Protein AF-A0A9D6FDN4-F1 (afdb_monomer)

Secondary structure (DSSP, 8-state):
-------HHHHHHHHHHHHTTTB------STTPPPPPP-B-S-HHHHHHHHHHHH-HHHHTTTS-TTSTT--SS---------TTSS--

Solvent-accessible surface area (backbone atoms only — not comparable to full-atom values): 5744 Å² total; per-residue (Å²): 136,79,92,68,93,75,54,70,70,54,52,52,29,56,54,38,14,43,75,48,45,10,23,57,45,77,89,77,90,55,90,89,64,77,83,74,87,72,46,82,77,39,60,45,67,59,20,47,51,54,43,52,64,36,34,43,68,73,82,37,45,91,84,45,55,86,95,35,97,87,60,65,102,58,94,54,63,60,84,87,64,69,46,88,87,68,80,45,111

Foldseek 3Di:
DPPDDDDPQVVCQVVVCLVVLQWGDHDDPDPPPDDDDIDRRDHSVVSVVLQVVQQDPVVCPVPANPPGPPDDPDGDRDDDDADVPRPDD

Radius of gyration: 15.42 Å; Cα contacts (8 Å, |Δi|>4): 77; chains: 1; bounding box: 34×32×39 Å

Sequence (89 aa):
IGGLYVTLADLVRAYGILANDGRSFQLQWFPGQRPAHHTQLIQSDIARQITLFLSDPMARLPSFSRMGSLEYPFPVAVKTGTSKGYRDA

Structure (mmCIF, N/CA/C/O backbone):
data_AF-A0A9D6FDN4-F1
#
_entry.id   AF-A0A9D6FDN4-F1
#
loop_
_atom_site.group_PDB
_atom_site.id
_atom_site.type_symbol
_atom_site.label_atom_id
_atom_site.label_alt_id
_atom_site.label_comp_id
_atom_site.label_asym_id
_atom_site.label_entity_id
_atom_site.label_seq_id
_atom_site.pdbx_PDB_ins_code
_atom_site.Cartn_x
_atom_site.Cartn_y
_atom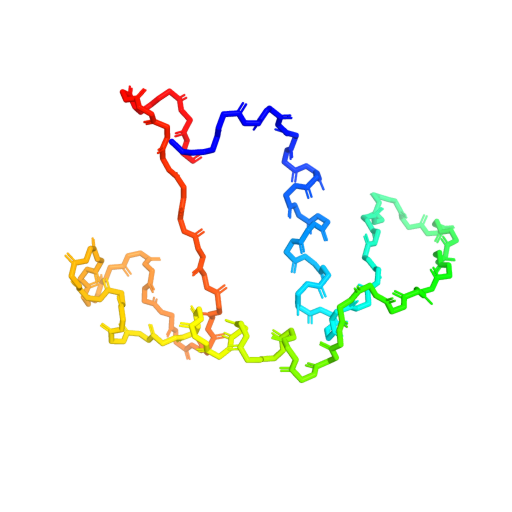_site.Cartn_z
_atom_site.occupancy
_atom_site.B_iso_or_equiv
_atom_site.auth_seq_id
_atom_site.auth_comp_id
_atom_site.auth_asym_id
_atom_site.auth_atom_id
_atom_site.pdbx_PDB_model_num
ATOM 1 N N . ILE A 1 1 ? 5.034 11.535 -11.583 1.00 69.44 1 ILE A N 1
ATOM 2 C CA . ILE A 1 1 ? 3.703 11.027 -11.174 1.00 69.44 1 ILE A CA 1
ATOM 3 C C . ILE A 1 1 ? 3.785 10.673 -9.691 1.00 69.44 1 ILE A C 1
ATOM 5 O O . ILE A 1 1 ? 4.791 10.098 -9.309 1.00 69.44 1 ILE A O 1
ATOM 9 N N . GLY A 1 2 ? 2.856 11.134 -8.849 1.00 83.00 2 GLY A N 1
ATOM 10 C CA . GLY A 1 2 ? 3.010 11.103 -7.379 1.00 83.00 2 GLY A CA 1
ATOM 11 C C . GLY A 1 2 ? 3.420 12.441 -6.741 1.00 83.00 2 GLY A C 1
ATOM 12 O O . GLY A 1 2 ? 4.049 12.448 -5.696 1.00 83.00 2 GLY A O 1
ATOM 13 N N . GLY A 1 3 ? 3.087 13.580 -7.363 1.00 88.25 3 GLY A N 1
ATOM 14 C CA . GLY A 1 3 ? 3.373 14.926 -6.833 1.00 88.25 3 GLY A CA 1
ATOM 15 C C . GLY A 1 3 ? 2.459 15.362 -5.681 1.00 88.25 3 GLY A C 1
ATOM 16 O O . GLY A 1 3 ? 2.181 16.549 -5.554 1.00 88.25 3 GLY A O 1
ATOM 17 N N . LEU A 1 4 ? 1.949 14.407 -4.902 1.00 91.81 4 LEU A N 1
ATOM 18 C CA . LEU A 1 4 ? 1.124 14.657 -3.728 1.00 91.81 4 LEU A CA 1
ATOM 19 C C . LEU A 1 4 ? 1.966 14.375 -2.487 1.00 91.81 4 LEU A C 1
ATOM 21 O O . LEU A 1 4 ? 2.447 13.257 -2.306 1.00 91.81 4 LEU A O 1
ATOM 25 N N . TYR A 1 5 ? 2.124 15.383 -1.637 1.00 93.19 5 TYR A N 1
ATOM 26 C CA . TYR A 1 5 ? 2.787 15.226 -0.350 1.00 93.19 5 TYR A CA 1
ATOM 27 C C . TYR A 1 5 ? 1.818 14.591 0.642 1.00 93.19 5 TYR A C 1
ATOM 29 O O . TYR A 1 5 ? 0.737 15.122 0.889 1.00 93.19 5 TYR A O 1
ATOM 37 N N . VAL A 1 6 ? 2.211 13.449 1.195 1.00 95.69 6 VAL A N 1
ATOM 38 C CA . VAL A 1 6 ? 1.437 12.684 2.174 1.00 95.69 6 VAL A CA 1
ATOM 39 C C . VAL A 1 6 ? 2.361 12.201 3.278 1.00 95.69 6 VAL A C 1
ATOM 41 O O . VAL A 1 6 ? 3.557 12.006 3.059 1.00 95.69 6 VAL A O 1
ATOM 44 N N . THR A 1 7 ? 1.815 11.998 4.471 1.00 96.38 7 THR A N 1
ATOM 45 C CA . THR A 1 7 ? 2.575 11.383 5.559 1.00 96.38 7 THR A CA 1
ATOM 46 C C . THR A 1 7 ? 2.570 9.860 5.423 1.00 96.38 7 THR A C 1
ATOM 48 O O . THR A 1 7 ? 1.706 9.276 4.764 1.00 96.38 7 THR A O 1
ATOM 51 N N . LEU A 1 8 ? 3.486 9.181 6.120 1.00 95.50 8 LEU A N 1
ATOM 52 C CA . LEU A 1 8 ? 3.442 7.719 6.227 1.00 95.50 8 LEU A CA 1
ATOM 53 C C . LEU A 1 8 ? 2.114 7.237 6.835 1.00 95.50 8 LEU A C 1
ATOM 55 O O . LEU A 1 8 ? 1.574 6.222 6.408 1.00 9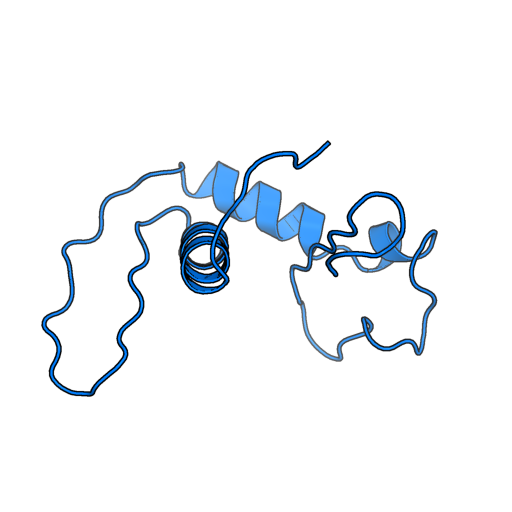5.50 8 LEU A O 1
ATOM 59 N N . ALA A 1 9 ? 1.549 7.983 7.790 1.00 96.56 9 ALA A N 1
ATOM 60 C CA . ALA A 1 9 ? 0.263 7.644 8.391 1.00 96.56 9 ALA A CA 1
ATOM 61 C C . ALA A 1 9 ? -0.883 7.673 7.364 1.00 96.56 9 ALA A C 1
ATOM 63 O O . ALA A 1 9 ? -1.793 6.849 7.443 1.00 96.56 9 ALA A O 1
ATOM 64 N N . ASP A 1 10 ? -0.833 8.578 6.386 1.00 96.12 10 ASP A N 1
ATOM 65 C CA . ASP A 1 10 ? -1.826 8.642 5.309 1.00 96.12 10 ASP A CA 1
ATOM 66 C C . ASP A 1 10 ? -1.686 7.459 4.353 1.00 96.12 10 ASP A C 1
ATOM 68 O O . ASP A 1 10 ? -2.689 6.837 4.003 1.00 96.12 10 ASP A O 1
ATOM 72 N N . LEU A 1 11 ? -0.450 7.086 4.001 1.00 96.69 11 LEU A N 1
ATOM 73 C CA . LEU A 1 11 ? -0.186 5.889 3.201 1.00 96.69 11 LEU A CA 1
ATOM 74 C C . LEU A 1 11 ? -0.684 4.630 3.911 1.00 96.69 11 LEU A C 1
ATOM 76 O O . LEU A 1 11 ? -1.427 3.851 3.320 1.00 96.69 11 LEU A O 1
ATOM 80 N N . VAL A 1 12 ? -0.345 4.446 5.188 1.00 96.56 12 VAL A N 1
ATOM 81 C CA . VAL A 1 12 ? -0.790 3.273 5.953 1.00 96.56 12 VAL A CA 1
ATOM 82 C C . VAL A 1 12 ? -2.315 3.218 6.039 1.00 96.56 12 VAL A C 1
ATOM 84 O O . VAL A 1 12 ? -2.888 2.144 5.879 1.00 96.56 12 VAL A O 1
ATOM 87 N N . ARG A 1 13 ? -2.999 4.357 6.213 1.00 95.94 13 ARG A N 1
ATOM 88 C CA . ARG A 1 13 ? -4.468 4.391 6.157 1.00 95.94 13 ARG A CA 1
ATOM 89 C C . ARG A 1 13 ? -5.004 4.000 4.783 1.00 95.94 13 ARG A C 1
ATOM 91 O O . ARG A 1 13 ? -5.915 3.180 4.712 1.00 95.94 13 ARG A O 1
ATOM 98 N N . ALA A 1 14 ? -4.434 4.538 3.708 1.00 96.25 14 ALA A N 1
ATOM 99 C CA . ALA A 1 14 ? -4.862 4.241 2.344 1.00 96.25 14 ALA A CA 1
ATOM 100 C C . ALA A 1 14 ? -4.694 2.752 1.990 1.00 96.25 14 ALA A C 1
ATOM 102 O O . ALA A 1 14 ? -5.640 2.117 1.525 1.00 96.25 14 ALA A O 1
ATOM 103 N N . TYR A 1 15 ? -3.526 2.166 2.265 1.00 97.31 15 TYR A N 1
ATOM 104 C CA . TYR A 1 15 ? -3.300 0.733 2.048 1.00 97.31 15 TYR A CA 1
ATOM 105 C C . TYR A 1 15 ? -4.102 -0.135 3.026 1.00 97.31 15 TYR A C 1
ATOM 107 O O . TYR A 1 15 ? -4.575 -1.203 2.641 1.00 97.31 15 TYR A O 1
ATOM 115 N N . GLY A 1 16 ? -4.335 0.339 4.253 1.00 96.81 16 GLY A N 1
ATOM 116 C CA . GLY A 1 16 ?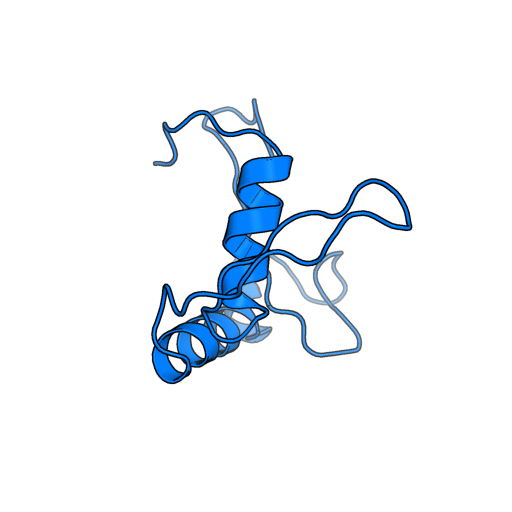 -5.212 -0.312 5.223 1.00 96.81 16 GLY A CA 1
ATOM 117 C C . GLY A 1 16 ? -6.659 -0.421 4.739 1.00 96.81 16 GLY A C 1
ATOM 118 O O . GLY A 1 16 ? -7.300 -1.437 4.982 1.00 96.81 16 GLY A O 1
ATOM 119 N N . ILE A 1 17 ? -7.160 0.570 3.991 1.00 97.38 17 ILE A N 1
ATOM 120 C CA . ILE A 1 17 ? -8.484 0.495 3.351 1.00 97.38 17 ILE A CA 1
ATOM 121 C C . ILE A 1 17 ? -8.526 -0.645 2.329 1.00 97.38 17 ILE A C 1
ATOM 123 O O . ILE A 1 17 ? -9.467 -1.435 2.338 1.00 97.38 17 ILE A O 1
ATOM 127 N N . LEU A 1 18 ? -7.506 -0.763 1.472 1.00 98.06 18 LEU A N 1
ATOM 128 C CA . LEU A 1 18 ? -7.430 -1.843 0.480 1.00 98.06 18 LEU A CA 1
ATOM 129 C C . LEU A 1 18 ? -7.359 -3.221 1.148 1.00 98.06 18 LEU A C 1
ATOM 131 O O . LEU A 1 18 ? -8.090 -4.126 0.755 1.00 98.06 18 LEU A O 1
ATOM 135 N N . ALA A 1 19 ? -6.537 -3.353 2.191 1.00 96.94 19 ALA A N 1
ATOM 136 C CA . ALA A 1 19 ? -6.396 -4.589 2.956 1.00 96.94 19 ALA A CA 1
ATOM 137 C C . ALA A 1 19 ? -7.661 -4.961 3.754 1.00 96.94 19 ALA A C 1
ATOM 139 O O . ALA A 1 19 ? -7.863 -6.130 4.070 1.00 96.94 19 ALA A O 1
ATOM 140 N N . ASN A 1 20 ? -8.520 -3.987 4.069 1.00 96.50 20 ASN A N 1
ATOM 141 C CA . ASN A 1 20 ? -9.750 -4.166 4.843 1.00 96.50 20 ASN A CA 1
ATOM 142 C C . ASN A 1 20 ? -11.005 -4.219 3.950 1.00 96.50 20 ASN A C 1
ATOM 144 O O . ASN A 1 20 ? -12.038 -3.635 4.285 1.00 96.50 20 ASN A O 1
ATOM 148 N N . ASP A 1 21 ? -10.916 -4.866 2.782 1.00 97.69 21 ASP A N 1
ATOM 149 C CA . ASP A 1 21 ? -12.021 -5.009 1.817 1.00 97.69 21 ASP A CA 1
ATOM 150 C C . ASP A 1 21 ? -12.682 -3.672 1.420 1.00 97.69 21 ASP A C 1
ATOM 152 O O . ASP A 1 21 ? -13.892 -3.589 1.187 1.00 97.69 21 ASP A O 1
ATOM 156 N N . GLY A 1 22 ? -11.894 -2.595 1.365 1.00 97.88 22 GLY A N 1
ATOM 157 C CA . GLY A 1 22 ? -12.364 -1.260 1.002 1.00 97.88 22 GLY A CA 1
ATOM 158 C C . GLY A 1 22 ? -13.076 -0.499 2.124 1.00 97.88 22 GLY A C 1
ATOM 159 O O . GLY A 1 22 ? -13.629 0.577 1.875 1.00 97.88 22 GLY A O 1
ATOM 160 N N . ARG A 1 23 ? -13.075 -1.013 3.359 1.00 97.44 23 ARG A N 1
ATOM 161 C CA . ARG A 1 23 ? -13.620 -0.322 4.538 1.00 97.44 23 ARG A CA 1
ATOM 162 C C . ARG A 1 23 ? -12.628 0.691 5.089 1.00 97.44 23 ARG A C 1
ATOM 164 O O . ARG A 1 23 ? -11.421 0.466 5.064 1.00 97.44 23 ARG A O 1
ATOM 171 N N . SER A 1 24 ? -13.140 1.782 5.654 1.00 95.31 24 SER A N 1
ATOM 172 C CA . SER A 1 24 ? -12.322 2.785 6.328 1.00 95.31 24 SER A CA 1
ATOM 173 C C . SER A 1 24 ? -11.407 2.133 7.370 1.00 95.31 24 SER A C 1
ATOM 175 O O . SER A 1 24 ? -11.807 1.237 8.126 1.00 95.31 24 SER A O 1
ATOM 177 N N . PHE A 1 25 ? -10.156 2.586 7.377 1.00 92.75 25 PHE A N 1
ATOM 178 C CA . PHE A 1 25 ? -9.116 2.116 8.276 1.00 92.75 25 PHE A CA 1
ATOM 179 C C . PHE A 1 25 ? -8.545 3.302 9.046 1.00 92.75 25 PHE A C 1
ATOM 181 O O . PHE A 1 25 ? -8.148 4.313 8.461 1.00 92.75 25 PHE A O 1
ATOM 188 N N . GLN A 1 26 ? -8.483 3.164 10.367 1.00 90.81 26 GLN A N 1
ATOM 189 C CA . GLN A 1 26 ? -7.889 4.158 11.246 1.00 90.81 26 GLN A CA 1
ATOM 190 C C . GLN A 1 26 ? -6.780 3.521 12.075 1.00 90.81 26 GLN A C 1
ATOM 192 O O . GLN A 1 26 ? -6.976 2.497 12.721 1.00 90.81 26 GLN A O 1
ATOM 197 N N . LEU A 1 27 ? -5.625 4.184 12.081 1.00 90.94 27 LEU A N 1
ATOM 198 C CA . LEU A 1 27 ? -4.511 3.845 12.956 1.00 90.94 27 LEU A CA 1
ATOM 199 C C . LEU A 1 27 ? -4.900 4.039 14.422 1.00 90.94 27 LEU A C 1
ATOM 201 O O . LEU A 1 27 ? -5.292 5.139 14.821 1.00 90.94 27 LEU A O 1
ATOM 205 N N . GLN A 1 28 ? -4.740 2.975 15.204 1.00 90.62 28 GLN A N 1
ATOM 206 C CA . GLN A 1 28 ? -4.758 3.022 16.658 1.00 90.62 28 GLN A CA 1
ATOM 207 C C . GLN A 1 28 ? -3.315 3.080 17.150 1.00 90.62 28 GLN A C 1
ATOM 209 O O . GLN A 1 28 ? -2.527 2.174 16.892 1.00 90.62 28 GLN A O 1
ATOM 214 N N . TRP A 1 29 ? -2.966 4.169 17.823 1.00 90.81 29 TRP A N 1
ATOM 215 C CA . TRP A 1 29 ? -1.610 4.406 18.326 1.00 90.81 29 TRP A CA 1
ATOM 216 C C . TRP A 1 29 ? -1.434 3.893 19.751 1.00 90.81 29 TRP A C 1
ATOM 218 O O . TRP A 1 29 ? -0.3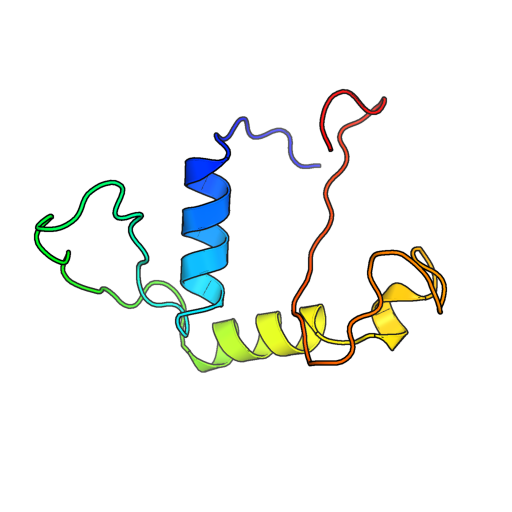40 3.488 20.131 1.00 90.81 29 TRP A O 1
ATOM 228 N N . PHE A 1 30 ? -2.518 3.908 20.529 1.00 92.56 30 PHE A N 1
ATOM 229 C CA . PHE A 1 30 ? -2.516 3.512 21.929 1.00 92.56 30 PHE A CA 1
ATOM 230 C C . PHE A 1 30 ? -3.664 2.540 22.219 1.00 92.56 30 PHE A C 1
ATOM 232 O O . PHE A 1 30 ? -4.756 2.698 21.659 1.00 92.56 30 PHE A O 1
ATOM 239 N N . PRO A 1 31 ? -3.460 1.573 23.127 1.00 89.31 31 PRO A N 1
ATOM 240 C CA . PRO A 1 31 ? -4.541 0.736 23.633 1.00 89.31 31 PRO A CA 1
ATOM 241 C C . PRO A 1 31 ? -5.677 1.575 24.239 1.00 89.31 31 PRO A C 1
ATOM 243 O O . PRO A 1 31 ? -5.440 2.621 24.839 1.00 89.31 31 PRO A O 1
ATOM 246 N N . GLY A 1 32 ? -6.923 1.112 24.099 1.00 86.62 32 GLY A N 1
ATOM 247 C CA . GLY A 1 32 ? -8.102 1.772 24.681 1.00 86.62 32 GLY A CA 1
ATOM 248 C C . GLY A 1 32 ? -8.681 2.932 23.861 1.00 86.62 32 GLY A C 1
ATOM 249 O O . GLY A 1 32 ? -9.697 3.508 24.255 1.00 86.62 32 GLY A O 1
ATOM 250 N N . GLN A 1 33 ? -8.097 3.261 22.704 1.00 88.25 33 GLN A N 1
ATOM 251 C CA . GLN A 1 33 ? -8.734 4.165 21.746 1.00 88.25 33 GLN A CA 1
ATOM 252 C C . GLN A 1 33 ? -10.039 3.546 21.228 1.00 88.25 33 GLN A C 1
ATOM 254 O O . GLN A 1 33 ? -10.075 2.378 20.839 1.00 88.25 33 GLN A O 1
ATOM 259 N N . ARG A 1 34 ? -11.130 4.325 21.233 1.00 80.25 34 ARG A N 1
ATOM 260 C CA . ARG A 1 34 ? -12.432 3.838 20.760 1.00 80.25 34 ARG A CA 1
ATOM 261 C C . ARG A 1 34 ? -12.332 3.448 19.281 1.00 80.25 34 ARG A C 1
ATOM 263 O O . ARG A 1 34 ? -11.826 4.254 18.496 1.00 80.25 34 ARG A O 1
ATOM 270 N N . PRO A 1 35 ? -12.826 2.260 18.889 1.00 75.19 35 PRO A N 1
ATOM 271 C CA . PRO A 1 35 ? -12.927 1.900 17.484 1.00 75.19 35 PRO A CA 1
ATOM 272 C C . PRO A 1 35 ? -13.760 2.949 16.752 1.00 75.19 35 PRO A C 1
ATOM 274 O O . PRO A 1 35 ? -14.833 3.333 17.222 1.00 75.19 35 PRO A O 1
ATOM 277 N N . ALA A 1 36 ? -13.263 3.427 15.617 1.00 77.38 36 ALA A N 1
ATOM 278 C CA . ALA A 1 36 ? -14.058 4.284 14.758 1.00 77.38 36 ALA A CA 1
ATOM 279 C C . ALA A 1 36 ? -15.114 3.464 14.017 1.00 77.38 36 ALA A C 1
ATOM 281 O O . ALA A 1 36 ? -14.938 2.272 13.760 1.00 77.38 36 ALA A O 1
ATOM 282 N N . HIS A 1 37 ? -16.212 4.121 13.652 1.00 82.50 37 HIS A N 1
ATOM 283 C CA . HIS A 1 37 ? -17.205 3.510 12.783 1.00 82.50 37 HIS A CA 1
ATOM 284 C C . HIS A 1 37 ? -16.583 3.218 11.413 1.00 82.50 37 HIS A C 1
ATOM 286 O O . HIS A 1 37 ? -15.972 4.091 10.790 1.00 82.50 37 HIS A O 1
ATOM 292 N N . HIS A 1 38 ? -16.734 1.976 10.953 1.00 87.75 38 HIS A N 1
ATOM 293 C CA . HIS A 1 38 ? -16.266 1.569 9.636 1.00 87.75 38 HIS A CA 1
ATOM 294 C C . HIS A 1 38 ? -17.276 1.983 8.563 1.00 87.75 38 HIS A C 1
ATOM 296 O O . HIS A 1 38 ? -18.456 1.646 8.653 1.00 87.75 38 HIS A O 1
ATOM 302 N N . THR A 1 39 ? -16.793 2.661 7.526 1.00 95.00 39 THR A N 1
ATOM 303 C CA . THR A 1 39 ? -17.569 3.061 6.346 1.00 95.00 39 THR A CA 1
ATOM 304 C C . THR A 1 39 ? -17.000 2.356 5.124 1.00 95.00 39 THR A C 1
ATOM 306 O O . THR A 1 39 ? -15.783 2.273 4.978 1.00 95.00 39 THR A O 1
ATOM 309 N N . GLN A 1 40 ? -17.851 1.861 4.226 1.00 97.44 40 GLN A N 1
ATOM 310 C CA . GLN A 1 40 ? -17.394 1.316 2.947 1.00 97.44 40 GLN A CA 1
ATOM 311 C C . GLN A 1 40 ? -16.966 2.470 2.026 1.00 97.44 40 GLN A C 1
ATOM 313 O O . GLN A 1 40 ? -17.798 3.293 1.655 1.00 97.44 40 GLN A O 1
ATOM 318 N N . LEU A 1 41 ? -15.680 2.547 1.677 1.00 97.75 41 LEU A N 1
ATOM 319 C CA . LEU A 1 41 ? -15.131 3.593 0.800 1.00 97.75 41 LEU A CA 1
ATOM 320 C C . LEU A 1 41 ? -14.894 3.088 -0.626 1.00 97.75 41 LEU A C 1
ATOM 322 O O . LEU A 1 41 ? -15.066 3.832 -1.585 1.00 97.75 41 LEU A O 1
ATOM 326 N N . ILE A 1 42 ? -14.507 1.820 -0.762 1.00 98.06 42 ILE A N 1
ATOM 327 C CA . ILE A 1 42 ? -14.290 1.129 -2.039 1.00 98.06 42 ILE A CA 1
ATOM 328 C C . ILE A 1 42 ? -15.106 -0.158 -1.992 1.00 98.06 42 ILE A C 1
ATOM 330 O O . ILE A 1 42 ? -15.158 -0.788 -0.942 1.00 98.06 42 ILE A O 1
ATOM 334 N N . GLN A 1 43 ? -15.758 -0.570 -3.079 1.00 98.56 43 GLN A N 1
ATOM 335 C CA . GLN A 1 43 ? -16.468 -1.854 -3.093 1.00 98.56 43 GLN A CA 1
ATOM 336 C C . GLN A 1 43 ? -15.491 -3.017 -2.851 1.00 98.56 43 GLN A C 1
ATOM 338 O O . GLN A 1 43 ? -14.337 -2.982 -3.282 1.00 98.56 43 GLN A O 1
ATOM 343 N N . SER A 1 44 ? -15.934 -4.038 -2.118 1.00 98.56 44 SER A N 1
ATOM 344 C CA . SER A 1 44 ? -15.044 -5.115 -1.670 1.00 98.56 44 SER A CA 1
ATOM 345 C C . SER A 1 44 ? -14.446 -5.921 -2.824 1.00 98.56 44 SER A C 1
ATOM 347 O O . SER A 1 44 ? -13.305 -6.359 -2.744 1.00 98.56 44 SER A O 1
ATOM 349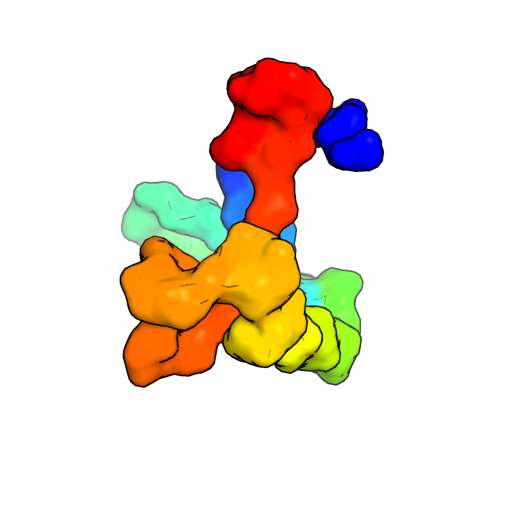 N N . ASP A 1 45 ? -15.201 -6.118 -3.902 1.00 98.62 45 ASP A N 1
ATOM 350 C CA . ASP A 1 45 ? -14.731 -6.775 -5.122 1.00 98.62 45 ASP A CA 1
ATOM 351 C C . ASP A 1 45 ? -13.604 -5.981 -5.798 1.00 98.62 45 ASP A C 1
ATOM 353 O O . ASP A 1 45 ? -12.567 -6.560 -6.119 1.00 98.62 45 ASP A O 1
ATOM 357 N N . ILE A 1 46 ? -13.742 -4.656 -5.903 1.00 98.69 46 ILE A N 1
ATOM 358 C CA . ILE A 1 46 ? -12.701 -3.762 -6.430 1.00 98.69 46 ILE A CA 1
ATOM 359 C C . ILE A 1 46 ? -11.444 -3.810 -5.549 1.00 98.69 46 ILE A C 1
ATOM 361 O O . ILE A 1 46 ? -10.335 -3.980 -6.057 1.00 98.69 46 ILE A O 1
ATOM 365 N N . ALA A 1 47 ? -11.594 -3.696 -4.224 1.00 98.56 47 ALA A N 1
ATOM 366 C CA . ALA A 1 47 ? -10.461 -3.741 -3.294 1.00 98.56 47 ALA A CA 1
ATOM 367 C C . ALA A 1 47 ? -9.694 -5.074 -3.384 1.00 98.56 47 ALA A C 1
ATOM 369 O O . ALA A 1 47 ? -8.459 -5.095 -3.435 1.00 98.56 47 ALA A O 1
ATOM 370 N N . ARG A 1 48 ? -10.421 -6.192 -3.483 1.00 98.19 48 ARG A N 1
ATOM 371 C CA . ARG A 1 48 ? -9.832 -7.526 -3.660 1.00 98.19 48 ARG A CA 1
ATOM 372 C C . ARG A 1 48 ? -9.181 -7.697 -5.024 1.00 98.19 48 ARG A C 1
ATOM 374 O O . ARG A 1 48 ? -8.116 -8.300 -5.097 1.00 98.19 48 ARG A O 1
ATOM 381 N N . GLN A 1 49 ? -9.758 -7.140 -6.087 1.00 98.56 49 GLN A N 1
ATOM 382 C CA . GLN A 1 49 ? -9.160 -7.186 -7.421 1.00 98.56 49 GLN A CA 1
ATOM 383 C C . GLN A 1 49 ? -7.828 -6.425 -7.470 1.00 98.56 49 GLN A C 1
ATOM 385 O O . GLN A 1 49 ? -6.844 -6.941 -7.998 1.00 98.56 49 GLN A O 1
ATOM 390 N N . ILE A 1 50 ? -7.757 -5.241 -6.853 1.00 98.31 50 ILE A N 1
ATOM 391 C CA . ILE A 1 50 ? -6.497 -4.496 -6.697 1.00 98.31 50 ILE A CA 1
ATOM 392 C C . ILE A 1 50 ? -5.483 -5.331 -5.906 1.00 98.31 50 ILE A C 1
ATOM 394 O O . ILE A 1 50 ? -4.339 -5.486 -6.331 1.00 98.31 50 ILE A O 1
ATOM 398 N N . THR A 1 51 ? -5.906 -5.903 -4.777 1.00 97.94 51 THR A N 1
ATOM 399 C CA . THR A 1 5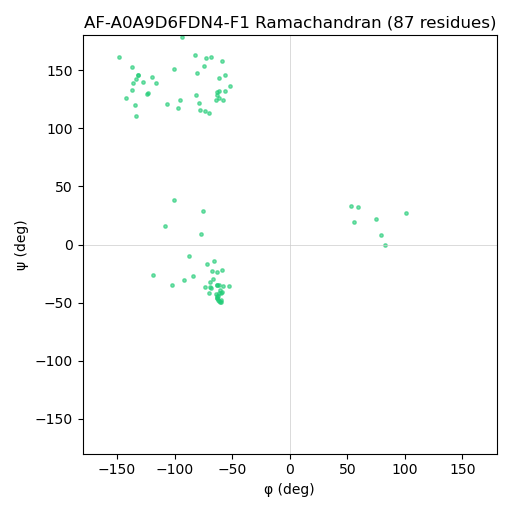1 ? -5.055 -6.750 -3.926 1.00 97.94 51 THR A CA 1
ATOM 400 C C . THR A 1 51 ? -4.513 -7.959 -4.690 1.00 97.94 51 THR A C 1
ATOM 402 O O . THR A 1 51 ? -3.330 -8.275 -4.561 1.00 97.94 51 THR A O 1
ATOM 405 N N . LEU A 1 52 ? -5.336 -8.595 -5.530 1.00 97.12 52 LEU A N 1
ATOM 406 C CA . LEU A 1 52 ? -4.936 -9.707 -6.391 1.00 97.12 52 LEU A CA 1
ATOM 407 C C . LEU A 1 52 ? -3.823 -9.289 -7.359 1.00 97.12 52 LEU A C 1
ATOM 409 O O . LEU A 1 52 ? -2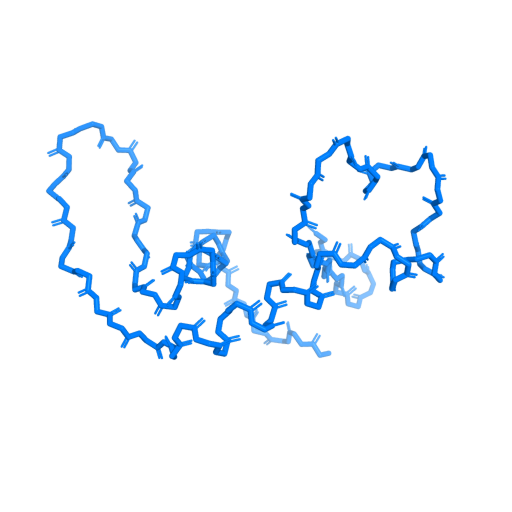.791 -9.952 -7.412 1.00 97.12 52 LEU A O 1
ATOM 413 N N . PHE A 1 53 ? -3.990 -8.168 -8.068 1.00 97.12 53 PHE A N 1
ATOM 414 C CA . PHE A 1 53 ? -2.968 -7.668 -8.994 1.00 97.12 53 PHE A CA 1
ATOM 415 C C . PHE A 1 53 ? -1.651 -7.331 -8.290 1.00 97.12 53 PHE A C 1
ATOM 417 O O . PHE A 1 53 ? -0.579 -7.669 -8.783 1.00 97.12 53 PHE A O 1
ATOM 424 N N . LEU A 1 54 ? -1.718 -6.704 -7.114 1.00 96.75 54 LEU A N 1
ATOM 425 C CA . LEU A 1 54 ? -0.527 -6.360 -6.332 1.00 96.75 54 LEU A CA 1
ATOM 426 C C . LEU A 1 54 ? 0.152 -7.581 -5.690 1.00 96.75 54 LEU A C 1
ATOM 428 O O . LEU A 1 54 ? 1.300 -7.478 -5.253 1.00 96.75 54 LEU A O 1
ATOM 432 N N . SER A 1 55 ? -0.545 -8.717 -5.608 1.00 96.25 55 SER A N 1
ATOM 433 C CA . SER A 1 55 ? -0.024 -9.955 -5.022 1.00 96.25 55 SER A CA 1
ATOM 434 C C . SER A 1 55 ? 0.738 -10.832 -6.013 1.00 96.25 55 SER A C 1
ATOM 436 O O . SER A 1 55 ? 1.387 -11.782 -5.577 1.00 96.25 55 SER A O 1
ATOM 438 N N . ASP A 1 56 ? 0.700 -10.534 -7.315 1.00 94.00 56 ASP A N 1
ATOM 439 C CA . ASP A 1 56 ? 1.316 -11.365 -8.351 1.00 94.00 56 ASP A CA 1
ATOM 440 C C . ASP A 1 56 ? 2.864 -11.309 -8.295 1.00 94.00 56 ASP A C 1
ATOM 442 O O . ASP A 1 56 ? 3.474 -10.264 -8.546 1.00 94.00 56 ASP A O 1
ATOM 446 N N . PRO A 1 57 ? 3.559 -12.417 -7.958 1.00 91.31 57 PRO A N 1
ATOM 447 C CA . PRO A 1 57 ? 5.019 -12.470 -7.976 1.00 91.31 57 PRO A CA 1
ATOM 448 C C . PRO A 1 57 ? 5.619 -12.358 -9.381 1.00 91.31 57 PRO A C 1
ATOM 450 O O . PRO A 1 57 ? 6.719 -11.829 -9.518 1.00 91.31 57 PRO A O 1
ATOM 453 N N . MET A 1 58 ? 4.921 -12.810 -10.425 1.00 91.75 58 MET A N 1
ATOM 454 C CA . MET A 1 58 ? 5.418 -12.749 -11.802 1.00 91.75 58 MET A CA 1
ATOM 455 C C . MET A 1 58 ? 5.382 -11.324 -12.346 1.00 91.75 58 MET A C 1
ATOM 457 O O . MET A 1 58 ? 6.340 -10.903 -12.994 1.00 91.75 58 MET A O 1
ATOM 461 N N . ALA A 1 59 ? 4.358 -10.544 -11.990 1.00 92.12 59 ALA A N 1
ATOM 462 C CA . ALA A 1 59 ? 4.274 -9.124 -12.337 1.00 92.12 59 ALA A CA 1
ATOM 463 C C . ALA A 1 59 ? 5.454 -8.288 -11.797 1.00 92.12 59 ALA A C 1
ATOM 465 O O . ALA A 1 59 ? 5.755 -7.222 -12.335 1.00 92.12 59 ALA A O 1
ATOM 466 N N . ARG A 1 60 ? 6.147 -8.764 -10.750 1.00 91.56 60 ARG A N 1
ATOM 467 C CA . ARG A 1 60 ? 7.290 -8.075 -10.125 1.00 91.56 60 ARG A CA 1
ATOM 468 C C . ARG A 1 60 ? 8.624 -8.326 -10.832 1.00 91.56 60 ARG A C 1
ATOM 470 O O . ARG A 1 60 ? 9.486 -7.450 -10.782 1.00 91.56 60 ARG A O 1
ATOM 477 N N . LEU A 1 61 ? 8.785 -9.462 -11.518 1.00 91.00 61 LEU A N 1
ATOM 478 C CA . LEU A 1 61 ? 10.066 -9.923 -12.079 1.00 91.00 61 LEU A CA 1
ATOM 479 C C . LEU A 1 61 ? 10.816 -8.919 -12.970 1.00 91.00 61 LEU A C 1
ATOM 481 O O . LEU A 1 61 ? 12.044 -8.897 -12.888 1.00 91.00 61 LEU A O 1
ATOM 485 N N . PRO A 1 62 ? 10.154 -8.067 -13.780 1.00 91.44 62 PRO A N 1
ATOM 486 C CA . PRO A 1 62 ? 10.867 -7.082 -14.593 1.00 91.44 62 PRO A CA 1
ATOM 487 C C . PRO A 1 62 ? 11.638 -6.034 -13.778 1.00 91.44 62 PRO A C 1
ATOM 489 O O . PRO A 1 62 ? 12.568 -5.424 -14.295 1.00 91.44 62 PRO A O 1
ATOM 492 N N . SER A 1 63 ? 11.245 -5.787 -12.525 1.00 90.81 63 SER A N 1
ATOM 493 C CA . SER A 1 63 ? 11.868 -4.777 -11.654 1.00 90.81 63 SER A CA 1
ATOM 494 C C . SER A 1 63 ? 12.492 -5.366 -10.390 1.00 90.81 63 SER A C 1
ATOM 496 O O . SER A 1 63 ? 13.423 -4.780 -9.845 1.00 90.81 63 SER A O 1
ATOM 498 N N . PHE A 1 64 ? 12.000 -6.514 -9.926 1.00 91.94 64 PHE A N 1
ATOM 499 C CA . PHE A 1 64 ? 12.432 -7.176 -8.700 1.00 91.94 64 PHE A CA 1
ATOM 500 C C . PHE A 1 64 ? 12.646 -8.662 -8.978 1.00 91.94 64 PHE A C 1
ATOM 502 O O . PHE A 1 64 ? 11.695 -9.400 -9.228 1.00 91.94 64 PHE A O 1
ATOM 509 N N . SER A 1 65 ? 13.905 -9.096 -8.958 1.00 89.94 65 SER A N 1
ATOM 510 C CA . SER A 1 65 ? 14.282 -10.477 -9.253 1.00 89.94 65 SER A CA 1
ATOM 511 C C . SER A 1 65 ? 13.807 -11.457 -8.178 1.00 89.94 65 SER A C 1
ATOM 513 O O . SER A 1 65 ? 13.564 -11.085 -7.027 1.00 89.94 65 SER A O 1
ATOM 515 N N . ARG A 1 66 ? 13.763 -12.745 -8.543 1.00 89.25 66 ARG A N 1
ATOM 516 C CA . ARG A 1 66 ? 13.659 -13.835 -7.562 1.00 89.25 66 ARG A CA 1
ATOM 517 C C . ARG A 1 66 ? 14.841 -13.810 -6.593 1.00 89.25 66 ARG A C 1
ATOM 519 O O . ARG A 1 66 ? 15.900 -13.261 -6.903 1.00 89.25 66 ARG A O 1
ATOM 526 N N . MET A 1 67 ? 14.633 -14.418 -5.436 1.00 88.19 67 MET A N 1
ATOM 527 C CA . MET A 1 67 ? 15.504 -14.450 -4.263 1.00 88.19 67 MET A CA 1
ATOM 528 C C . MET A 1 67 ? 15.871 -13.053 -3.737 1.00 88.19 67 MET A C 1
ATOM 530 O O . MET A 1 67 ? 16.870 -12.887 -3.040 1.00 88.19 67 MET A O 1
ATOM 534 N N . GLY A 1 68 ? 15.083 -12.035 -4.103 1.00 89.50 68 GLY A N 1
ATOM 535 C CA . GLY A 1 68 ? 15.255 -10.646 -3.688 1.00 89.50 68 GLY A CA 1
ATOM 536 C C . GLY A 1 68 ? 14.442 -10.287 -2.443 1.00 89.50 68 GLY A C 1
ATOM 537 O O . GLY A 1 68 ? 13.660 -11.079 -1.925 1.00 89.50 68 GLY A O 1
ATOM 538 N N . SER A 1 69 ? 14.573 -9.040 -1.988 1.00 90.31 69 SER A N 1
ATOM 539 C CA . SER A 1 69 ? 13.91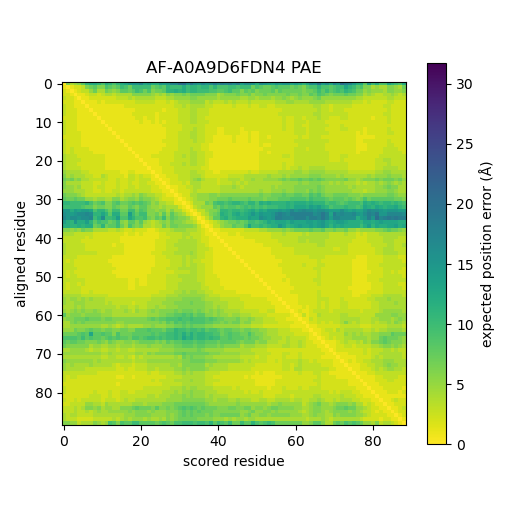3 -8.531 -0.773 1.00 90.31 69 SER A CA 1
ATOM 540 C C . SER A 1 69 ? 12.381 -8.465 -0.838 1.00 90.31 69 SER A C 1
ATOM 542 O O . SER A 1 69 ? 11.742 -8.291 0.198 1.00 90.31 69 SER A O 1
ATOM 544 N N . LEU A 1 70 ? 11.791 -8.585 -2.032 1.00 92.62 70 LEU A N 1
ATOM 545 C CA . LEU A 1 70 ? 10.339 -8.590 -2.254 1.00 92.62 70 LEU A CA 1
ATOM 546 C C . LEU A 1 70 ? 9.792 -9.977 -2.633 1.00 92.62 70 LEU A C 1
ATOM 548 O O . LEU A 1 70 ? 8.676 -10.073 -3.150 1.00 92.62 70 LEU A O 1
ATOM 552 N N . GLU A 1 71 ? 10.560 -11.043 -2.401 1.00 91.50 71 GLU A N 1
ATOM 553 C CA . GLU A 1 71 ? 10.057 -12.414 -2.463 1.00 91.50 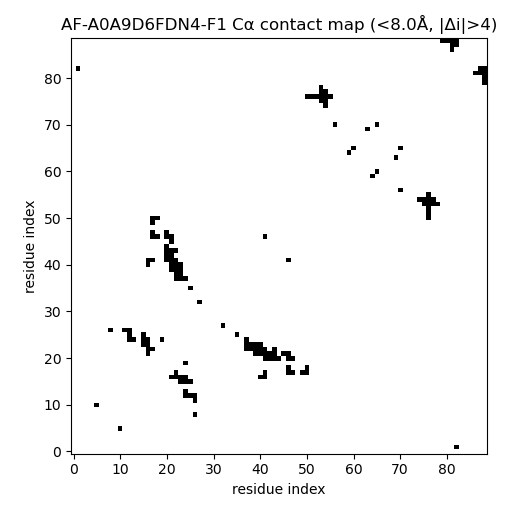71 GLU A CA 1
ATOM 554 C C . GLU A 1 71 ? 9.667 -12.886 -1.059 1.00 91.50 71 GLU A C 1
ATOM 556 O O . GLU A 1 71 ? 10.465 -12.844 -0.123 1.00 91.50 71 GLU A O 1
ATOM 561 N N . TYR A 1 72 ? 8.418 -13.322 -0.910 1.00 92.00 72 TYR A N 1
ATOM 562 C CA . TYR A 1 72 ? 7.836 -13.684 0.378 1.00 92.00 72 TYR A CA 1
ATOM 563 C C . TYR A 1 72 ? 7.398 -15.153 0.373 1.00 92.00 72 TYR A C 1
ATOM 565 O O . TYR A 1 72 ? 6.862 -15.619 -0.634 1.00 92.00 72 TYR A O 1
ATOM 573 N N . PRO A 1 73 ? 7.533 -15.879 1.499 1.00 91.56 73 PRO A N 1
ATOM 574 C CA . PRO A 1 73 ? 7.058 -17.260 1.619 1.00 91.56 73 PRO A CA 1
ATOM 575 C C . PRO A 1 73 ? 5.531 -17.363 1.813 1.00 91.56 73 PRO A C 1
ATOM 577 O O . PRO A 1 73 ? 5.012 -18.433 2.118 1.00 91.56 73 PRO A O 1
ATOM 580 N N . PHE A 1 74 ? 4.806 -16.253 1.663 1.00 92.50 74 PHE A N 1
ATOM 581 C CA . PHE A 1 74 ? 3.352 -16.144 1.761 1.00 92.50 74 PHE A CA 1
ATOM 582 C C . PHE A 1 74 ? 2.841 -15.040 0.817 1.00 92.50 74 PHE A C 1
ATOM 584 O O . PHE A 1 74 ? 3.630 -14.193 0.388 1.00 92.50 74 PHE A O 1
ATOM 591 N N . PRO A 1 75 ? 1.540 -15.018 0.469 1.00 90.56 75 PRO A N 1
ATOM 592 C CA . PRO A 1 75 ? 0.985 -13.986 -0.402 1.00 90.56 75 PRO A CA 1
ATOM 593 C C . PRO A 1 75 ? 1.124 -12.585 0.205 1.00 90.56 75 PRO A C 1
ATOM 595 O O . PRO A 1 75 ? 0.665 -12.335 1.319 1.00 90.56 75 PRO A O 1
ATOM 598 N N . VAL A 1 76 ? 1.728 -11.663 -0.547 1.00 95.44 76 VAL A N 1
ATOM 599 C CA . VAL A 1 76 ? 1.870 -10.253 -0.161 1.00 95.44 76 VAL A CA 1
ATOM 600 C C . VAL A 1 76 ? 1.507 -9.360 -1.338 1.00 95.44 76 VAL A C 1
ATOM 602 O O . VAL A 1 76 ? 2.178 -9.397 -2.377 1.00 95.44 76 VAL A O 1
ATOM 605 N N . ALA A 1 77 ? 0.490 -8.521 -1.138 1.00 97.31 77 ALA A N 1
ATOM 606 C CA . ALA A 1 77 ? 0.173 -7.400 -2.011 1.00 97.31 77 ALA A CA 1
ATOM 607 C C . ALA A 1 77 ? 1.140 -6.244 -1.724 1.00 97.31 77 ALA A C 1
ATOM 609 O O . ALA A 1 77 ? 1.135 -5.696 -0.623 1.00 97.31 77 ALA A O 1
ATOM 610 N N . VAL A 1 78 ? 1.976 -5.870 -2.696 1.00 95.50 78 VAL A N 1
ATOM 611 C CA . VAL A 1 78 ? 3.001 -4.831 -2.503 1.00 95.50 78 VAL A CA 1
ATOM 612 C C . VAL A 1 78 ? 2.980 -3.808 -3.626 1.00 95.50 78 VAL A C 1
ATOM 614 O O . VAL A 1 78 ? 2.753 -4.132 -4.791 1.00 95.50 78 VAL A O 1
ATOM 617 N N . LYS A 1 79 ? 3.277 -2.556 -3.280 1.00 95.25 79 LYS A N 1
ATOM 618 C CA . LYS A 1 79 ? 3.496 -1.483 -4.243 1.00 95.25 79 LYS A CA 1
ATOM 619 C C . LYS A 1 79 ? 4.699 -0.651 -3.822 1.00 95.25 79 LYS A C 1
ATOM 621 O O . LYS A 1 79 ? 4.793 -0.235 -2.675 1.00 95.25 79 LYS A O 1
ATOM 626 N N . THR A 1 80 ? 5.585 -0.374 -4.772 1.00 93.50 80 THR A N 1
ATOM 627 C CA . THR A 1 80 ? 6.738 0.514 -4.580 1.00 93.50 80 THR A CA 1
ATOM 628 C C . THR A 1 80 ? 6.469 1.905 -5.149 1.00 93.50 80 THR A C 1
ATOM 630 O O . THR A 1 80 ? 5.698 2.065 -6.103 1.00 93.50 80 THR A O 1
ATOM 633 N N . GLY A 1 81 ? 7.097 2.925 -4.575 1.00 92.25 81 GLY A N 1
ATOM 634 C CA . GLY A 1 81 ? 7.085 4.292 -5.081 1.00 92.25 81 GLY A CA 1
ATOM 635 C C . GLY A 1 81 ? 8.491 4.865 -5.003 1.00 92.25 81 GLY A C 1
ATOM 636 O O . GLY A 1 81 ? 9.204 4.619 -4.044 1.00 92.25 81 GLY A O 1
ATOM 637 N N . THR A 1 82 ? 8.921 5.597 -6.024 1.00 92.12 82 THR A N 1
ATOM 638 C CA . THR A 1 82 ? 10.205 6.301 -5.987 1.00 92.12 82 THR A CA 1
ATOM 639 C C . THR A 1 82 ? 10.029 7.635 -6.682 1.00 92.12 82 THR A C 1
ATOM 641 O O . THR A 1 82 ? 9.539 7.713 -7.812 1.00 92.12 82 THR A O 1
ATOM 644 N N . SER A 1 83 ? 10.382 8.705 -5.983 1.00 92.94 83 SER A N 1
ATOM 645 C CA . SER A 1 83 ? 10.326 10.054 -6.542 1.00 92.94 83 SER A CA 1
ATOM 646 C C . SER A 1 83 ? 11.447 10.281 -7.568 1.00 92.94 83 SER A C 1
ATOM 648 O O . SER A 1 83 ? 12.469 9.592 -7.595 1.00 92.94 83 SER A O 1
ATOM 650 N N . LYS A 1 84 ? 11.284 11.295 -8.427 1.00 91.88 84 LYS A N 1
ATOM 651 C CA . LYS A 1 84 ? 12.327 11.683 -9.389 1.00 91.88 84 LYS A CA 1
ATOM 652 C C . LYS A 1 84 ? 13.616 12.037 -8.645 1.00 91.88 84 LYS A C 1
ATOM 654 O O . LYS A 1 84 ? 13.607 12.963 -7.837 1.00 91.88 84 LYS A O 1
ATOM 659 N N . GLY A 1 85 ? 14.719 11.381 -8.994 1.00 91.38 85 GLY A N 1
ATOM 660 C CA . GLY A 1 85 ? 16.017 11.614 -8.361 1.00 91.38 85 GLY A CA 1
ATOM 661 C C . GLY A 1 85 ? 16.139 11.019 -6.957 1.00 91.38 85 GLY A C 1
ATOM 662 O O . GLY A 1 85 ? 16.978 11.494 -6.205 1.00 91.38 85 GLY A O 1
ATOM 663 N N . TYR A 1 86 ? 15.318 10.019 -6.609 1.00 90.25 86 TYR A N 1
ATOM 664 C CA . TYR A 1 86 ? 15.450 9.229 -5.376 1.00 90.25 86 TYR A CA 1
ATOM 665 C C . TYR A 1 86 ? 15.376 10.048 -4.076 1.00 90.25 86 TYR A C 1
ATOM 667 O O . TYR A 1 86 ? 16.031 9.711 -3.097 1.00 90.25 86 TYR A O 1
ATOM 675 N N . ARG A 1 87 ? 14.595 11.136 -4.053 1.00 90.62 87 ARG A N 1
ATOM 676 C CA . ARG A 1 87 ? 14.430 11.959 -2.837 1.00 90.62 87 ARG A CA 1
ATOM 677 C C . ARG A 1 87 ? 13.653 11.229 -1.739 1.00 90.62 87 ARG A C 1
ATOM 679 O O . ARG A 1 87 ? 13.973 11.356 -0.569 1.00 90.62 87 ARG A O 1
ATOM 686 N N . ASP A 1 88 ? 12.672 10.457 -2.179 1.00 90.94 88 ASP A N 1
ATOM 687 C CA . ASP A 1 88 ? 11.752 9.642 -1.390 1.00 90.94 88 ASP A CA 1
ATOM 688 C C . ASP A 1 88 ? 11.643 8.244 -2.017 1.00 90.94 88 ASP A C 1
ATOM 690 O O . ASP A 1 88 ? 11.607 8.134 -3.260 1.00 90.94 88 ASP A O 1
ATOM 694 N N . ALA A 1 89 ? 11.556 7.218 -1.162 1.00 87.56 89 ALA A N 1
ATOM 695 C CA . ALA A 1 89 ? 11.381 5.803 -1.492 1.00 87.56 89 ALA A CA 1
ATOM 696 C C . ALA A 1 89 ? 10.576 5.076 -0.402 1.00 87.56 89 ALA A C 1
ATOM 698 O O . ALA A 1 89 ? 10.693 5.486 0.776 1.00 87.56 89 ALA A O 1
#

Nearest PDB structures (foldseek):
  6r42-assembly1_A  TM=8.651E-01  e=5.594E-02  Pseudomonas aeruginosa PAO1
  6p52-assembly2_B  TM=7.683E-01  e=8.986E-02  Neisseria gonorrhoeae
  6hzo-assembly2_B  TM=8.577E-01  e=2.319E-01  Haemophilus influenzae
  6mkj-assembly1_A  TM=7.865E-01  e=5.591E-01  Enterococcus faecium
  6mka-assembly1_A  TM=7.809E-01  e=1.028E+00  Enterococcus faecium

pLDDT: mean 92.82, std 5.29, range [69.44, 98.69]

Mean predicted aligned error: 4.02 Å